Protein AF-A0A2S9F0K9-F1 (afdb_monomer)

Structure (mmCIF, N/CA/C/O backbone):
data_AF-A0A2S9F0K9-F1
#
_entry.id   AF-A0A2S9F0K9-F1
#
loop_
_atom_site.group_PDB
_atom_site.id
_atom_site.type_symbol
_atom_site.label_atom_id
_atom_site.label_alt_id
_atom_site.label_comp_id
_atom_site.label_asym_id
_atom_site.label_entity_id
_atom_site.label_seq_id
_atom_site.pdbx_PDB_ins_code
_atom_site.Cartn_x
_atom_site.Cartn_y
_atom_site.Cartn_z
_atom_site.occupancy
_atom_site.B_iso_or_equiv
_atom_site.auth_seq_id
_atom_site.auth_comp_id
_atom_site.auth_asym_id
_atom_site.auth_atom_id
_atom_site.pdbx_PDB_model_num
ATOM 1 N N . ARG A 1 1 ? 1.218 -5.899 -15.537 1.00 78.50 1 ARG A N 1
ATOM 2 C CA . ARG A 1 1 ? 0.546 -5.881 -16.867 1.00 78.50 1 ARG A CA 1
ATOM 3 C C . ARG A 1 1 ? 0.722 -4.551 -17.604 1.00 78.50 1 ARG A C 1
ATOM 5 O O . ARG A 1 1 ? 1.256 -4.587 -18.702 1.00 78.50 1 ARG A O 1
ATOM 12 N N . ARG A 1 2 ? 0.349 -3.399 -17.015 1.00 78.69 2 ARG A N 1
ATOM 13 C CA . ARG A 1 2 ? 0.550 -2.058 -17.615 1.00 78.69 2 ARG A CA 1
ATOM 14 C C . ARG A 1 2 ? 1.979 -1.833 -18.129 1.00 78.69 2 ARG A C 1
ATOM 16 O O . ARG A 1 2 ? 2.147 -1.532 -19.302 1.00 78.69 2 ARG A O 1
ATOM 23 N N . GLU A 1 3 ? 2.982 -2.055 -17.279 1.00 80.44 3 GLU A N 1
ATOM 24 C CA . GLU A 1 3 ? 4.394 -1.826 -17.635 1.00 80.44 3 GLU A CA 1
ATOM 25 C C . GLU A 1 3 ? 4.889 -2.718 -18.782 1.00 80.44 3 GLU A C 1
ATOM 27 O O . GLU A 1 3 ? 5.584 -2.248 -19.675 1.00 80.44 3 GLU A O 1
ATOM 32 N N . VAL A 1 4 ? 4.465 -3.988 -18.823 1.00 85.88 4 VAL A N 1
ATOM 33 C CA . VAL A 1 4 ? 4.770 -4.897 -19.945 1.00 85.88 4 VAL A CA 1
ATOM 34 C C . VAL A 1 4 ? 4.204 -4.345 -21.256 1.00 85.88 4 VAL A C 1
ATOM 36 O O . VAL A 1 4 ? 4.900 -4.334 -22.269 1.00 85.88 4 VAL A O 1
ATOM 39 N N . GLY A 1 5 ? 2.962 -3.846 -21.226 1.00 83.19 5 GLY A N 1
ATOM 40 C CA . GLY A 1 5 ? 2.307 -3.259 -22.397 1.00 83.19 5 GLY A CA 1
ATOM 41 C C . GLY A 1 5 ? 2.923 -1.935 -22.859 1.00 83.19 5 GLY A C 1
ATOM 42 O O . GLY A 1 5 ? 2.887 -1.642 -24.049 1.00 83.19 5 GLY A O 1
ATOM 43 N N . ALA A 1 6 ? 3.500 -1.151 -21.946 1.00 80.75 6 ALA A N 1
ATOM 44 C CA . ALA A 1 6 ? 4.135 0.126 -22.269 1.00 80.75 6 ALA A CA 1
ATOM 45 C C . ALA A 1 6 ? 5.592 -0.023 -22.747 1.00 80.75 6 ALA A C 1
ATOM 47 O O . ALA A 1 6 ? 6.029 0.745 -23.602 1.00 80.75 6 ALA A O 1
ATOM 48 N N . GLY A 1 7 ? 6.344 -0.984 -22.194 1.00 74.12 7 GLY A N 1
ATOM 49 C CA . GLY A 1 7 ? 7.803 -1.056 -22.343 1.00 74.12 7 GLY A CA 1
ATOM 50 C C . GLY A 1 7 ? 8.351 -2.176 -23.232 1.00 74.12 7 GLY A C 1
ATOM 51 O O . GLY A 1 7 ? 9.538 -2.152 -23.541 1.00 74.12 7 GLY A O 1
ATOM 52 N N . GLY A 1 8 ? 7.546 -3.173 -23.627 1.00 76.38 8 GLY A N 1
ATOM 53 C CA . GLY A 1 8 ? 7.971 -4.241 -24.552 1.00 76.38 8 GLY A CA 1
ATOM 54 C C . GLY A 1 8 ? 9.147 -5.119 -24.082 1.00 76.38 8 GLY A C 1
ATOM 55 O O . GLY A 1 8 ? 9.724 -5.848 -24.885 1.00 76.38 8 GLY A O 1
ATOM 56 N N . SER A 1 9 ? 9.525 -5.056 -22.802 1.00 88.75 9 SER A N 1
ATOM 57 C CA . SER A 1 9 ? 10.664 -5.793 -22.242 1.00 88.75 9 SER A CA 1
ATOM 58 C C . SER A 1 9 ? 10.362 -7.288 -22.096 1.00 88.75 9 SER A C 1
ATOM 60 O O . SER A 1 9 ? 9.389 -7.677 -21.44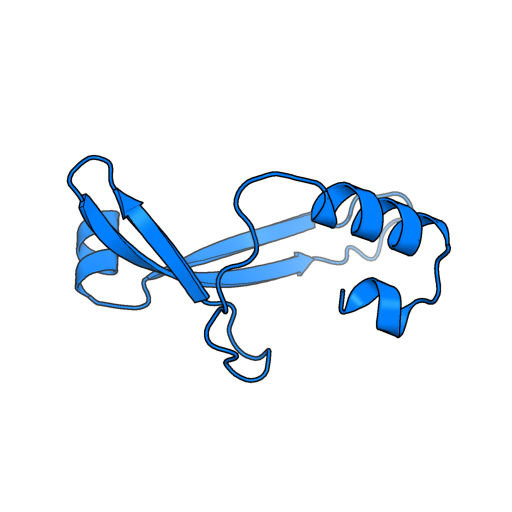5 1.00 88.75 9 SER A O 1
ATOM 62 N N . ALA A 1 10 ? 11.238 -8.130 -22.656 1.00 89.75 10 ALA A N 1
ATOM 63 C CA . ALA A 1 10 ? 11.159 -9.586 -22.525 1.00 89.75 10 ALA A CA 1
ATOM 64 C C . ALA A 1 10 ? 11.324 -10.053 -21.068 1.00 89.75 10 ALA A C 1
ATOM 66 O O . ALA A 1 10 ? 10.685 -11.016 -20.651 1.00 89.75 10 ALA A O 1
ATOM 67 N N . GLU A 1 11 ? 12.133 -9.344 -20.281 1.00 92.38 11 GLU A N 1
ATOM 68 C CA . GLU A 1 11 ? 12.328 -9.631 -18.859 1.00 92.38 11 GLU A CA 1
ATOM 69 C C . GLU A 1 11 ? 11.053 -9.342 -18.057 1.00 92.38 11 GLU A C 1
ATOM 71 O O . GLU A 1 11 ? 10.599 -10.190 -17.291 1.00 92.38 11 GLU A O 1
ATOM 76 N N . LEU A 1 12 ? 10.398 -8.200 -18.307 1.00 91.12 12 LEU A N 1
ATOM 77 C CA . LEU A 1 12 ? 9.119 -7.873 -17.665 1.00 91.12 12 LEU A CA 1
ATOM 78 C C . LEU A 1 12 ? 8.004 -8.845 -18.075 1.00 91.12 12 LEU A C 1
ATOM 80 O O . LEU A 1 12 ? 7.120 -9.141 -17.270 1.00 91.12 12 LEU A O 1
ATOM 84 N N . ALA A 1 13 ? 8.028 -9.350 -19.312 1.00 92.25 13 ALA A N 1
ATOM 85 C CA . ALA A 1 13 ? 7.096 -10.383 -19.760 1.00 92.25 13 ALA A CA 1
ATOM 86 C C . ALA A 1 13 ? 7.335 -11.724 -19.041 1.00 92.25 13 ALA A C 1
ATOM 88 O O . ALA A 1 13 ? 6.372 -12.380 -18.630 1.00 92.25 13 ALA A O 1
ATOM 89 N N . GLY A 1 14 ? 8.602 -12.103 -18.838 1.00 95.25 14 GLY A N 1
ATOM 90 C CA . GLY A 1 14 ? 8.982 -13.262 -18.029 1.00 95.25 14 GLY A CA 1
ATOM 91 C C . GLY A 1 14 ? 8.504 -13.130 -16.582 1.00 95.25 14 GLY A C 1
ATOM 92 O O . GLY A 1 14 ? 7.816 -14.019 -16.085 1.00 95.25 14 GLY A O 1
ATOM 93 N N . LEU A 1 15 ? 8.761 -11.981 -15.952 1.00 93.38 15 LEU A N 1
ATOM 94 C CA . LEU A 1 15 ? 8.321 -11.698 -14.584 1.00 93.38 15 LEU A CA 1
ATOM 95 C C . LEU A 1 15 ? 6.793 -11.706 -14.450 1.00 93.38 15 LEU A C 1
ATOM 97 O O . LEU A 1 15 ? 6.258 -12.247 -13.488 1.00 93.38 15 LEU A O 1
ATOM 101 N N . LEU A 1 16 ? 6.065 -11.137 -15.417 1.00 91.81 16 LEU A N 1
ATOM 102 C CA . LEU A 1 16 ? 4.603 -11.194 -15.406 1.00 91.81 16 LEU A CA 1
ATOM 103 C C . LEU A 1 16 ? 4.098 -12.640 -15.473 1.00 91.81 16 LEU A C 1
ATOM 105 O O . LEU A 1 16 ? 3.158 -12.981 -14.764 1.00 91.81 16 LEU A O 1
ATOM 109 N N . THR A 1 17 ? 4.731 -13.479 -16.296 1.00 93.56 17 THR A N 1
ATOM 110 C CA . THR A 1 17 ? 4.389 -14.905 -16.396 1.00 93.56 17 THR A CA 1
ATOM 111 C C . THR A 1 17 ? 4.630 -15.624 -15.069 1.00 93.56 17 THR A C 1
ATOM 113 O O . THR A 1 17 ? 3.812 -16.444 -14.657 1.00 93.56 17 THR A O 1
ATOM 116 N N . GLU A 1 18 ? 5.724 -15.298 -14.378 1.00 94.12 18 GLU A N 1
ATOM 117 C CA . GLU A 1 18 ? 6.013 -15.837 -13.051 1.00 94.12 18 GLU A CA 1
ATOM 118 C C . GLU A 1 18 ? 4.951 -15.419 -12.025 1.00 94.12 18 GLU A C 1
ATOM 120 O O . GLU A 1 18 ? 4.368 -16.284 -11.372 1.00 94.12 18 GLU A O 1
ATOM 125 N N . ILE A 1 19 ? 4.644 -14.122 -11.922 1.00 91.75 19 ILE A N 1
ATOM 126 C CA . ILE A 1 19 ? 3.639 -13.605 -10.979 1.00 91.75 19 ILE A CA 1
ATOM 127 C C . ILE A 1 19 ? 2.267 -14.242 -11.242 1.00 91.75 19 ILE A C 1
ATOM 129 O O . ILE A 1 19 ? 1.566 -14.607 -10.301 1.00 91.75 19 ILE A O 1
ATOM 133 N N . ASP A 1 20 ? 1.896 -14.425 -12.511 1.00 90.75 20 ASP A N 1
ATOM 134 C CA . ASP A 1 20 ? 0.628 -15.050 -12.900 1.00 90.75 20 ASP A CA 1
ATOM 135 C C . ASP A 1 20 ? 0.535 -16.536 -12.507 1.00 90.75 20 ASP A C 1
ATOM 137 O O . ASP A 1 20 ? -0.564 -17.091 -12.466 1.00 90.75 20 ASP A O 1
ATOM 141 N N . SER A 1 21 ? 1.663 -17.180 -12.189 1.00 92.56 21 SER A N 1
ATOM 142 C CA . SER A 1 21 ? 1.702 -18.558 -11.689 1.00 92.56 21 SER A CA 1
ATOM 143 C C . SER A 1 21 ? 1.471 -18.674 -10.177 1.00 92.56 21 SER A C 1
ATOM 145 O O . SER A 1 21 ? 1.231 -19.777 -9.677 1.00 92.56 21 SER A O 1
ATOM 147 N N . TYR A 1 22 ? 1.540 -17.564 -9.433 1.00 91.06 22 TYR A N 1
ATOM 148 C CA . TYR A 1 22 ? 1.390 -17.584 -7.983 1.00 91.06 22 TYR A CA 1
ATOM 149 C C . TYR A 1 22 ? -0.066 -17.843 -7.552 1.00 91.06 22 TYR A C 1
ATOM 151 O O . TYR A 1 22 ? -1.019 -17.392 -8.196 1.00 91.06 22 TYR A O 1
ATOM 159 N N . PRO A 1 23 ? -0.273 -18.567 -6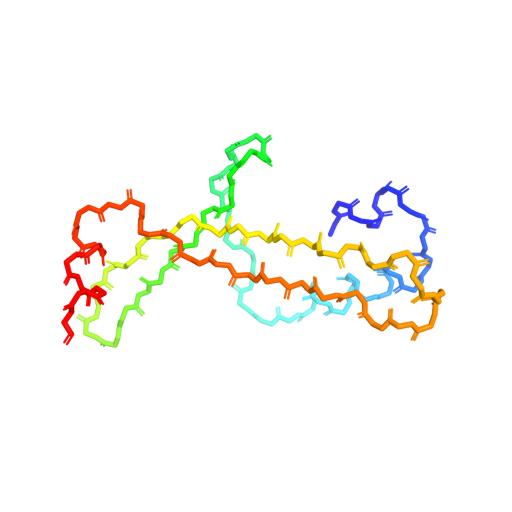.437 1.00 88.81 23 PRO A N 1
ATOM 160 C CA . PRO A 1 23 ? -1.606 -18.814 -5.902 1.00 88.81 23 PRO A CA 1
ATOM 161 C C . PRO A 1 23 ? -2.235 -17.526 -5.349 1.00 88.81 23 PRO A C 1
ATOM 163 O O . PRO A 1 23 ? -1.538 -16.603 -4.940 1.00 88.81 23 PRO A O 1
ATOM 166 N N . GLY A 1 24 ? -3.567 -17.487 -5.277 1.00 81.06 24 GLY A N 1
ATOM 167 C CA . GLY A 1 24 ? -4.328 -16.346 -4.742 1.00 81.06 24 GLY A CA 1
ATOM 168 C C . GLY A 1 24 ? -5.107 -15.566 -5.799 1.00 81.06 24 GLY A C 1
ATOM 169 O O . GLY A 1 24 ? -6.065 -14.882 -5.451 1.00 81.06 24 GLY A O 1
ATOM 170 N N . GLY A 1 25 ? -4.777 -15.755 -7.082 1.00 78.56 25 GLY A N 1
ATOM 171 C CA . GLY A 1 25 ? -5.465 -15.108 -8.197 1.00 78.56 25 GLY A CA 1
ATOM 172 C C . GLY A 1 25 ? -5.399 -13.580 -8.135 1.00 78.56 25 GLY A C 1
ATOM 173 O O . GLY A 1 25 ? -4.732 -12.990 -7.289 1.00 78.56 25 GLY A O 1
ATOM 174 N N . PHE A 1 26 ? -6.108 -12.927 -9.051 1.00 71.19 26 PHE A N 1
ATOM 175 C CA . PHE A 1 26 ? -6.292 -11.481 -9.016 1.00 71.19 26 PHE A CA 1
ATOM 176 C C . PHE A 1 26 ? -7.757 -11.195 -8.725 1.00 71.19 26 PHE A C 1
ATOM 178 O O . PHE A 1 26 ? -8.630 -11.565 -9.510 1.00 71.19 26 PHE A O 1
ATOM 185 N N . THR A 1 27 ? -8.030 -10.545 -7.598 1.00 70.25 27 THR A N 1
ATOM 186 C CA . THR A 1 27 ? -9.340 -9.938 -7.366 1.00 70.25 27 THR A CA 1
ATOM 187 C C . THR A 1 27 ? -9.449 -8.711 -8.256 1.00 70.25 27 THR A C 1
ATOM 189 O O . THR A 1 27 ? -8.513 -7.913 -8.323 1.00 70.25 27 THR A O 1
ATOM 192 N N . ASP A 1 28 ? -10.581 -8.561 -8.937 1.00 68.12 28 ASP A N 1
ATOM 193 C CA . ASP A 1 28 ? -10.854 -7.366 -9.727 1.00 68.12 28 ASP A CA 1
ATOM 194 C C . ASP A 1 28 ? -10.914 -6.166 -8.774 1.00 68.12 28 ASP A C 1
ATOM 196 O O . ASP A 1 28 ? -11.809 -6.056 -7.932 1.00 68.12 28 ASP A O 1
ATOM 200 N N . THR A 1 29 ? -9.909 -5.296 -8.842 1.00 66.31 29 THR A N 1
ATOM 201 C CA . THR A 1 29 ? -9.898 -4.060 -8.066 1.00 66.31 29 THR A CA 1
ATOM 202 C C . THR A 1 29 ? -10.757 -3.027 -8.779 1.00 66.31 29 THR A C 1
ATOM 204 O O . THR A 1 29 ? -10.791 -2.959 -10.010 1.00 66.31 29 THR A O 1
ATOM 207 N N . ALA A 1 30 ? -11.472 -2.198 -8.014 1.00 69.56 30 ALA A N 1
ATOM 208 C CA . ALA A 1 30 ? -12.245 -1.109 -8.594 1.00 69.56 30 ALA A CA 1
ATOM 209 C C . ALA A 1 30 ? -11.307 -0.196 -9.402 1.00 69.56 30 ALA A C 1
ATOM 211 O O . ALA A 1 30 ? -10.434 0.474 -8.847 1.00 69.56 30 ALA A O 1
ATOM 212 N N . ASN A 1 31 ? -11.471 -0.183 -10.726 1.00 69.56 31 ASN A N 1
ATOM 213 C CA . ASN A 1 31 ? -10.674 0.660 -11.604 1.00 69.56 31 ASN A CA 1
ATOM 214 C C . ASN A 1 31 ? -11.167 2.108 -11.495 1.00 69.56 31 ASN A C 1
ATOM 216 O O . ASN A 1 31 ? -12.101 2.520 -12.180 1.00 69.56 31 ASN A O 1
ATOM 220 N N . 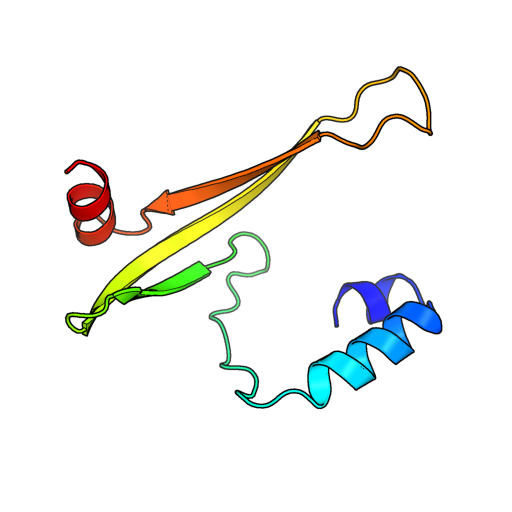LEU A 1 32 ? -10.514 2.890 -10.637 1.00 74.25 32 LEU A N 1
ATOM 221 C CA . LEU A 1 32 ? -10.790 4.317 -10.447 1.00 74.25 32 LEU A CA 1
ATOM 222 C C . LEU A 1 32 ? -10.079 5.189 -11.502 1.00 74.25 32 LEU A C 1
ATOM 224 O O . LEU A 1 32 ? -9.567 6.267 -11.202 1.00 74.25 32 LEU A O 1
ATOM 228 N N . GLY A 1 33 ? -9.987 4.698 -12.742 1.00 69.38 33 GLY A N 1
ATOM 229 C CA . GLY A 1 33 ? -9.383 5.406 -13.874 1.00 69.38 33 GLY A CA 1
ATOM 230 C C . GLY A 1 33 ? -7.874 5.631 -13.751 1.00 69.38 33 GLY A C 1
ATOM 231 O O . GLY A 1 33 ? -7.344 6.535 -14.388 1.00 69.38 33 GLY A O 1
ATOM 232 N N . GLY A 1 34 ? -7.184 4.863 -12.900 1.00 67.50 34 GLY A N 1
ATOM 233 C CA . GLY A 1 34 ? -5.762 5.065 -12.593 1.00 67.50 34 GLY A CA 1
ATOM 234 C C . GLY A 1 34 ? -5.454 6.356 -11.822 1.00 67.50 34 GLY A C 1
ATOM 235 O O . GLY A 1 34 ? -4.286 6.669 -11.621 1.00 67.50 34 GLY A O 1
ATOM 236 N N . ILE A 1 35 ? -6.483 7.095 -11.392 1.00 70.88 35 ILE A N 1
ATOM 237 C CA . ILE A 1 35 ? -6.351 8.313 -10.577 1.00 70.88 35 ILE A CA 1
ATOM 238 C C . ILE A 1 35 ? -6.115 7.942 -9.111 1.00 70.88 35 ILE A C 1
ATOM 240 O O . ILE A 1 35 ? -5.391 8.626 -8.394 1.00 70.88 35 ILE A O 1
ATOM 244 N N . ALA A 1 36 ? -6.732 6.849 -8.673 1.00 78.44 36 ALA A N 1
ATOM 245 C CA . ALA A 1 36 ? -6.655 6.347 -7.316 1.00 78.44 36 ALA A CA 1
ATOM 246 C C . ALA A 1 36 ? -6.389 4.841 -7.332 1.00 78.44 36 ALA A C 1
ATOM 248 O O . ALA A 1 36 ? -6.961 4.111 -8.146 1.00 78.44 36 ALA A O 1
ATOM 249 N N . VAL A 1 37 ? -5.541 4.383 -6.412 1.00 85.69 37 VAL A N 1
ATOM 250 C CA . VAL A 1 37 ? -5.244 2.962 -6.211 1.00 85.69 37 VAL A CA 1
ATOM 251 C C . VAL A 1 37 ? -5.864 2.536 -4.878 1.00 85.69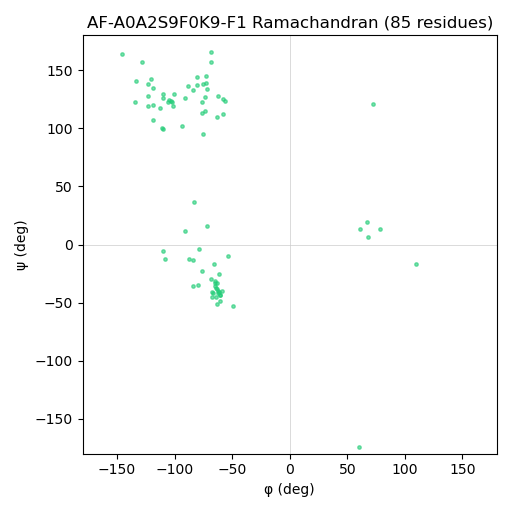 37 VAL A C 1
ATOM 253 O O . VAL A 1 37 ? -5.297 2.842 -3.827 1.00 85.69 37 VAL A O 1
ATOM 256 N N . PRO A 1 38 ? -7.050 1.899 -4.881 1.00 89.31 38 PRO A N 1
ATOM 257 C CA . PRO A 1 38 ? -7.681 1.452 -3.648 1.00 89.31 38 PRO A CA 1
ATOM 258 C C . PRO A 1 38 ? -6.940 0.241 -3.069 1.00 89.31 38 PRO A C 1
ATOM 260 O O . PRO A 1 38 ? -6.559 -0.674 -3.799 1.00 89.31 38 PRO A O 1
ATOM 263 N N . LEU A 1 39 ? -6.779 0.225 -1.747 1.00 89.56 39 LEU A N 1
ATOM 264 C CA . LEU A 1 39 ? -6.281 -0.915 -0.984 1.00 89.56 39 LEU A CA 1
ATOM 265 C C . LEU A 1 39 ? -7.315 -1.285 0.078 1.00 89.56 39 LEU A C 1
ATOM 267 O O . LEU A 1 39 ? -7.619 -0.485 0.963 1.00 89.56 39 LEU A O 1
ATOM 271 N N . GLU A 1 40 ? -7.831 -2.506 0.004 1.00 91.75 40 GLU A N 1
ATOM 272 C CA . GLU A 1 40 ? -8.742 -3.058 1.003 1.00 91.75 40 GLU A CA 1
ATOM 273 C C . GLU A 1 40 ? -8.035 -4.159 1.789 1.00 91.75 40 GLU A C 1
ATOM 275 O O . GLU A 1 40 ? -7.498 -5.105 1.214 1.00 91.75 40 GLU A O 1
ATOM 280 N N . LEU A 1 41 ? -8.033 -4.026 3.112 1.00 92.06 41 LEU A N 1
ATOM 281 C CA . LEU A 1 41 ? -7.451 -4.994 4.032 1.00 92.06 41 LEU A CA 1
ATOM 282 C C . LEU A 1 41 ? -8.532 -5.514 4.971 1.00 92.06 41 LEU A C 1
ATOM 284 O O . LEU A 1 41 ? -9.378 -4.758 5.442 1.00 92.06 41 LEU A O 1
ATOM 288 N N . LEU A 1 42 ? -8.467 -6.801 5.289 1.00 93.94 42 LEU A N 1
ATOM 289 C CA . LEU A 1 42 ? -9.226 -7.392 6.384 1.00 93.94 42 LEU A CA 1
ATOM 290 C C . LEU A 1 42 ? -8.285 -7.581 7.566 1.00 93.94 42 LEU A C 1
ATOM 292 O O . LEU A 1 42 ? -7.248 -8.236 7.452 1.00 93.94 42 LEU A O 1
ATOM 296 N N . THR A 1 43 ? -8.636 -6.994 8.704 1.00 92.69 43 THR A N 1
ATOM 297 C CA . THR A 1 43 ? -7.916 -7.227 9.955 1.00 92.69 43 THR A CA 1
ATOM 298 C C . THR A 1 43 ? -8.140 -8.659 10.449 1.00 92.69 43 THR A C 1
ATOM 300 O O . THR A 1 43 ? -9.055 -9.359 10.013 1.00 92.69 43 THR A O 1
ATOM 303 N N . THR A 1 44 ? -7.328 -9.104 11.409 1.00 93.56 44 THR A N 1
ATOM 304 C CA . THR A 1 44 ? -7.448 -10.446 12.005 1.00 93.56 44 THR A CA 1
ATOM 305 C C . THR A 1 44 ? -8.788 -10.685 12.705 1.00 93.56 44 THR A C 1
ATOM 307 O O . THR A 1 44 ? -9.234 -11.824 12.793 1.00 93.56 44 THR A O 1
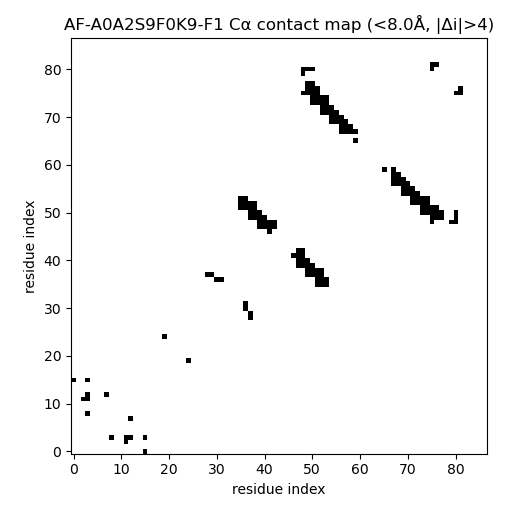ATOM 310 N N . ASP A 1 45 ? -9.455 -9.626 13.169 1.00 93.19 45 ASP A N 1
ATOM 311 C CA . ASP A 1 45 ? -10.808 -9.652 13.734 1.00 93.19 45 ASP A CA 1
ATOM 312 C C . ASP A 1 45 ? -11.918 -9.416 12.689 1.00 93.19 45 ASP A C 1
ATOM 314 O O . ASP A 1 45 ? -13.078 -9.222 13.048 1.00 93.19 45 ASP A O 1
ATOM 318 N N . GLY A 1 46 ? -11.583 -9.452 11.396 1.00 93.62 46 GLY A N 1
ATOM 319 C CA . GLY A 1 46 ? -12.542 -9.414 10.290 1.00 93.62 46 GLY A CA 1
ATOM 320 C C . GLY A 1 46 ? -13.100 -8.029 9.962 1.00 93.62 46 GLY A C 1
ATOM 321 O O . GLY A 1 46 ? -14.088 -7.930 9.234 1.00 93.62 46 GLY A O 1
ATOM 322 N N . ARG A 1 47 ? -12.500 -6.950 10.477 1.00 94.38 47 ARG A N 1
ATOM 323 C CA . ARG A 1 47 ? -12.911 -5.583 10.137 1.00 94.38 47 ARG A CA 1
ATOM 324 C C . ARG A 1 47 ? -12.247 -5.139 8.829 1.00 94.38 47 ARG A C 1
ATOM 326 O O . ARG A 1 47 ? -11.036 -5.303 8.682 1.00 94.38 47 ARG A O 1
ATOM 333 N N . PRO A 1 48 ? -13.004 -4.559 7.885 1.00 95.44 48 PRO A N 1
ATOM 334 C CA . PRO A 1 48 ? -12.419 -3.987 6.683 1.00 95.44 48 PRO A CA 1
ATOM 335 C C . PRO A 1 48 ? -11.739 -2.650 7.002 1.00 95.44 48 PRO A C 1
ATOM 337 O O . PRO A 1 48 ? -12.293 -1.819 7.723 1.00 95.44 48 PRO A O 1
ATOM 340 N N . LEU A 1 49 ? -10.565 -2.435 6.421 1.00 96.06 49 LEU A N 1
ATOM 341 C CA . LEU A 1 49 ? -9.883 -1.149 6.337 1.00 96.06 49 LEU A CA 1
ATOM 342 C C . LEU A 1 49 ? -9.719 -0.795 4.864 1.00 96.06 49 LEU A C 1
ATOM 344 O O . LEU A 1 49 ? -9.334 -1.645 4.058 1.00 96.06 49 LEU A O 1
ATOM 348 N N . ARG A 1 50 ? -10.011 0.455 4.516 1.00 95.00 50 ARG A N 1
ATOM 349 C CA . ARG A 1 50 ? -9.971 0.939 3.137 1.00 95.00 50 ARG A CA 1
ATOM 350 C C . ARG A 1 50 ? -9.032 2.121 3.029 1.00 95.00 50 ARG A C 1
ATOM 352 O O . ARG A 1 50 ? -9.179 3.105 3.754 1.00 95.00 50 ARG A O 1
ATOM 359 N N . PHE A 1 51 ? -8.106 2.044 2.087 1.00 94.56 51 PHE A N 1
ATOM 360 C CA . PHE A 1 51 ? -7.107 3.071 1.853 1.00 94.56 51 PHE A CA 1
ATOM 361 C C . PHE A 1 51 ? -7.068 3.495 0.394 1.00 94.56 51 PHE A C 1
ATOM 363 O O . PHE A 1 51 ? -7.424 2.740 -0.511 1.00 94.56 51 PHE A O 1
ATOM 370 N N . LEU A 1 52 ? -6.567 4.703 0.182 1.00 92.50 52 LEU A N 1
ATOM 371 C CA . LEU A 1 52 ? -6.029 5.155 -1.088 1.00 92.50 52 LEU A CA 1
ATOM 372 C C . LEU A 1 52 ? -4.503 5.092 -0.985 1.00 92.50 52 LEU A C 1
ATOM 374 O O . LEU A 1 52 ? -3.925 5.754 -0.119 1.00 92.50 52 LEU A O 1
ATOM 378 N N . SER A 1 53 ? -3.861 4.290 -1.835 1.00 90.19 53 SER A N 1
ATOM 379 C CA . SER A 1 53 ? -2.404 4.301 -1.974 1.00 90.19 53 SER A CA 1
ATOM 380 C C . SER A 1 53 ? -1.974 5.462 -2.870 1.00 90.19 53 SER A C 1
ATOM 382 O O . SER A 1 53 ? -2.587 5.744 -3.906 1.00 90.19 53 SER A O 1
ATOM 384 N N . MET A 1 54 ? -0.912 6.140 -2.446 1.00 88.44 54 MET A N 1
ATOM 385 C CA . MET A 1 54 ? -0.249 7.206 -3.177 1.00 88.44 54 MET A CA 1
ATOM 386 C C . MET A 1 54 ? 1.260 6.982 -3.121 1.00 88.44 54 MET A C 1
ATOM 388 O O . MET A 1 54 ? 1.846 6.961 -2.041 1.00 88.44 54 MET A O 1
ATOM 392 N N . VAL A 1 55 ? 1.895 6.883 -4.289 1.00 87.50 55 VAL A N 1
ATOM 393 C CA . VAL A 1 55 ? 3.356 6.811 -4.420 1.00 87.50 55 VAL A CA 1
ATOM 394 C C . VAL A 1 55 ? 3.871 8.157 -4.917 1.00 87.50 55 VAL A C 1
ATOM 396 O O . VAL A 1 55 ? 3.421 8.661 -5.945 1.00 87.50 55 VAL A O 1
ATOM 399 N N . THR A 1 56 ? 4.806 8.752 -4.179 1.00 85.56 56 THR A N 1
ATOM 400 C CA . THR A 1 56 ? 5.493 9.997 -4.546 1.00 85.56 56 THR A CA 1
ATOM 401 C C . THR A 1 56 ? 6.981 9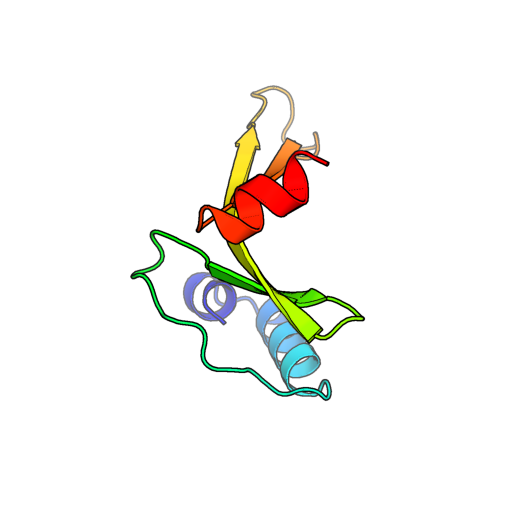.729 -4.688 1.00 85.56 56 THR A C 1
ATOM 403 O O . THR A 1 56 ? 7.633 9.349 -3.718 1.00 85.56 56 THR A O 1
ATOM 406 N N . THR A 1 57 ? 7.526 9.967 -5.877 1.00 84.38 57 THR A N 1
ATOM 407 C CA . THR A 1 57 ? 8.952 9.787 -6.167 1.00 84.38 57 THR A CA 1
ATOM 408 C C . THR A 1 57 ? 9.655 11.140 -6.209 1.00 84.38 57 THR A C 1
ATOM 410 O O . THR A 1 57 ? 9.271 12.035 -6.962 1.00 84.38 57 THR A O 1
ATOM 413 N N . PHE A 1 58 ? 10.690 11.294 -5.388 1.00 80.19 58 PHE A N 1
ATOM 414 C CA . PHE A 1 58 ? 11.554 12.465 -5.347 1.00 80.19 58 PHE A CA 1
ATOM 415 C C . PHE A 1 58 ? 12.762 12.216 -6.249 1.00 80.19 58 PHE A C 1
ATOM 417 O O . PHE A 1 58 ? 13.704 11.521 -5.870 1.00 80.19 58 PHE A O 1
ATOM 424 N N . GLY A 1 59 ? 12.741 12.807 -7.443 1.00 72.19 59 GLY A N 1
ATOM 425 C CA . GLY A 1 59 ? 13.915 12.849 -8.307 1.00 72.19 59 GLY A CA 1
ATOM 426 C C . GLY A 1 59 ? 14.931 13.850 -7.760 1.00 72.19 59 GLY A C 1
ATOM 427 O O . GLY A 1 59 ? 14.660 15.050 -7.711 1.00 72.19 59 GLY A O 1
ATOM 428 N N . THR A 1 60 ? 16.104 13.384 -7.341 1.00 59.97 60 THR A N 1
ATOM 429 C CA . THR A 1 60 ? 17.230 14.265 -7.012 1.00 59.97 60 THR A CA 1
ATOM 430 C C . THR A 1 60 ? 18.087 14.471 -8.256 1.00 59.97 60 THR A C 1
ATOM 432 O O . THR A 1 60 ? 18.549 13.507 -8.851 1.00 59.97 60 THR A O 1
ATOM 435 N N . ALA A 1 61 ? 18.343 15.724 -8.646 1.00 60.09 61 ALA A N 1
ATOM 436 C CA . ALA A 1 61 ? 19.136 16.070 -9.836 1.00 60.09 61 ALA A CA 1
ATOM 437 C C . ALA A 1 61 ? 20.656 15.795 -9.707 1.00 60.09 61 ALA A C 1
ATOM 439 O O . ALA A 1 61 ? 21.446 16.324 -10.486 1.00 60.09 61 ALA A O 1
ATOM 440 N N . LEU A 1 62 ? 21.080 14.996 -8.727 1.00 53.72 62 LEU A N 1
ATOM 441 C CA . LEU A 1 62 ? 22.471 14.605 -8.524 1.00 53.72 62 LEU A CA 1
ATOM 442 C C . LEU A 1 62 ? 22.580 13.084 -8.649 1.00 53.72 62 LEU A C 1
ATOM 444 O O . LEU A 1 62 ? 22.156 12.354 -7.764 1.00 53.72 62 LEU A O 1
ATOM 448 N N . ASP A 1 63 ? 23.175 12.676 -9.767 1.00 53.44 63 ASP A N 1
ATOM 449 C CA . ASP A 1 63 ? 23.554 11.323 -10.178 1.00 53.44 63 ASP A CA 1
ATOM 450 C C . ASP A 1 63 ? 22.449 10.336 -10.587 1.00 53.44 63 ASP A C 1
ATOM 452 O O . ASP A 1 63 ? 21.621 9.900 -9.797 1.00 53.44 63 ASP A O 1
ATOM 456 N N . LEU A 1 64 ? 22.570 9.861 -11.837 1.00 53.69 64 LEU A N 1
ATOM 457 C CA . LEU A 1 64 ? 21.848 8.723 -12.434 1.00 53.69 64 LEU A CA 1
ATOM 458 C C . LEU A 1 64 ? 21.948 7.412 -11.620 1.00 53.69 64 LEU A C 1
ATOM 460 O O . LEU A 1 64 ? 21.285 6.435 -11.955 1.00 53.69 64 LEU A O 1
ATOM 464 N N . THR A 1 65 ? 22.814 7.360 -10.606 1.00 53.97 65 THR A N 1
ATOM 465 C CA . THR A 1 65 ? 23.098 6.183 -9.773 1.00 53.97 65 THR A CA 1
ATOM 466 C C . THR A 1 65 ? 22.583 6.314 -8.337 1.00 53.97 65 THR A C 1
ATOM 468 O O . THR A 1 65 ? 22.662 5.343 -7.581 1.00 53.97 65 THR A O 1
ATOM 471 N N . ALA A 1 66 ? 22.040 7.472 -7.943 1.00 55.50 66 ALA A N 1
ATOM 472 C CA . ALA A 1 66 ? 21.355 7.622 -6.667 1.00 55.50 66 ALA A CA 1
ATOM 473 C C . ALA A 1 66 ? 19.967 6.977 -6.776 1.00 55.50 66 ALA A C 1
ATOM 475 O O . ALA A 1 66 ? 19.183 7.325 -7.656 1.00 55.50 66 ALA A O 1
ATOM 476 N N . ALA A 1 67 ? 19.671 6.009 -5.905 1.00 56.62 67 ALA A N 1
ATOM 477 C CA . ALA A 1 67 ? 18.357 5.381 -5.870 1.00 56.62 67 ALA A CA 1
ATOM 478 C C . ALA A 1 67 ? 17.283 6.463 -5.682 1.00 56.62 67 ALA A C 1
ATOM 480 O O . ALA A 1 67 ? 17.349 7.242 -4.728 1.00 56.62 67 ALA A O 1
ATOM 481 N N . GLU A 1 68 ? 16.315 6.526 -6.596 1.00 69.38 68 GLU A N 1
ATOM 482 C CA . GLU A 1 68 ? 15.195 7.455 -6.489 1.00 69.38 68 GLU A CA 1
ATOM 483 C C . GLU A 1 68 ? 14.456 7.199 -5.171 1.00 69.38 68 GLU A C 1
ATOM 485 O O . GLU A 1 68 ? 14.035 6.075 -4.881 1.00 69.38 68 GLU A O 1
ATOM 490 N N . LEU A 1 69 ? 14.300 8.236 -4.344 1.00 81.00 69 LEU A N 1
ATOM 491 C CA . LEU A 1 69 ? 13.547 8.102 -3.103 1.00 81.00 69 LEU A CA 1
ATOM 492 C C . LEU A 1 69 ? 12.060 8.096 -3.441 1.00 81.00 69 LEU A C 1
ATOM 494 O O . LEU A 1 69 ? 11.512 9.116 -3.855 1.00 81.00 69 LEU A O 1
ATOM 498 N N . SER A 1 70 ? 11.395 6.968 -3.217 1.00 86.56 70 SER A N 1
ATOM 499 C CA . SER A 1 70 ? 9.941 6.867 -3.333 1.00 86.56 70 SER A CA 1
ATOM 500 C C . SER A 1 70 ? 9.307 6.691 -1.959 1.00 86.56 70 SER A C 1
ATOM 502 O O . SER A 1 70 ? 9.720 5.835 -1.179 1.00 86.56 70 SER A O 1
ATOM 504 N N . ILE A 1 71 ? 8.303 7.516 -1.666 1.00 88.88 71 ILE A N 1
ATOM 505 C CA . ILE A 1 71 ? 7.458 7.409 -0.477 1.00 88.88 71 ILE A CA 1
ATOM 506 C C . ILE A 1 71 ? 6.106 6.863 -0.919 1.00 88.88 71 ILE A C 1
ATOM 508 O O . ILE A 1 71 ? 5.431 7.481 -1.742 1.00 88.88 71 ILE A O 1
ATOM 512 N N . GLU A 1 72 ? 5.698 5.736 -0.345 1.00 91.19 72 GLU A N 1
ATOM 513 C CA . GLU A 1 72 ? 4.330 5.239 -0.454 1.00 91.19 72 GLU A CA 1
ATOM 514 C C . GLU A 1 72 ? 3.552 5.579 0.820 1.00 91.19 72 GLU A C 1
ATOM 516 O O . GLU A 1 72 ? 4.014 5.334 1.938 1.00 91.19 72 GLU A O 1
ATOM 521 N N . ALA A 1 73 ? 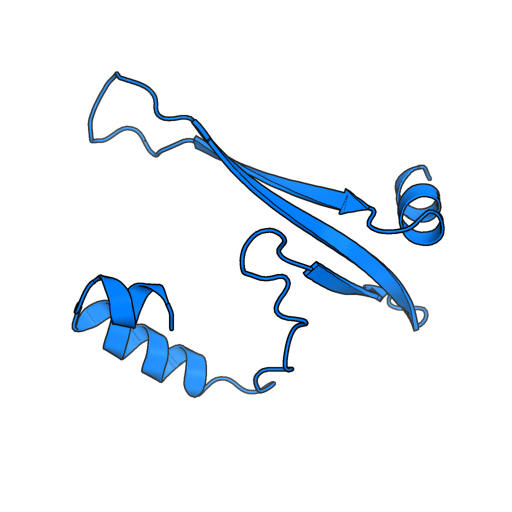2.376 6.174 0.645 1.00 92.06 73 ALA A N 1
ATOM 522 C CA . ALA A 1 73 ? 1.469 6.546 1.717 1.00 92.06 73 ALA A CA 1
ATOM 523 C C . ALA A 1 73 ? 0.099 5.889 1.510 1.00 92.06 73 ALA A C 1
ATOM 525 O O . ALA A 1 73 ? -0.439 5.886 0.403 1.00 92.06 73 ALA A O 1
ATOM 526 N N . PHE A 1 74 ? -0.488 5.394 2.601 1.00 93.88 74 PHE A N 1
ATOM 527 C CA . PHE A 1 74 ? -1.820 4.788 2.625 1.00 93.88 74 PHE A CA 1
ATOM 528 C C . PHE A 1 74 ? -2.776 5.699 3.393 1.00 93.88 74 PHE A C 1
ATOM 530 O O . PHE A 1 74 ? -2.771 5.743 4.625 1.00 93.88 74 PHE A O 1
ATOM 537 N N . LEU A 1 75 ? -3.579 6.465 2.661 1.00 94.50 75 LEU A N 1
ATOM 538 C CA . LEU A 1 75 ? -4.506 7.437 3.235 1.00 94.50 75 LEU A CA 1
ATOM 539 C C . LEU A 1 75 ? -5.848 6.759 3.538 1.00 94.50 75 LEU A C 1
ATOM 541 O O . LEU A 1 75 ? -6.330 6.010 2.688 1.00 94.50 75 LEU A O 1
ATOM 545 N N . PRO A 1 76 ? -6.481 6.998 4.701 1.00 96.19 76 PRO A N 1
ATOM 546 C CA . PRO A 1 76 ? -7.771 6.390 5.013 1.00 96.19 76 PRO A CA 1
ATOM 547 C C . PRO A 1 76 ? -8.835 6.848 4.007 1.00 96.19 76 PRO A C 1
ATOM 549 O O . PRO A 1 76 ? -9.021 8.046 3.794 1.00 96.19 76 PRO A O 1
ATOM 552 N N . ALA A 1 77 ? -9.539 5.892 3.401 1.00 94.62 77 ALA A N 1
ATOM 553 C CA . ALA A 1 77 ? -10.591 6.156 2.420 1.00 94.62 77 ALA A CA 1
ATOM 554 C C . ALA A 1 77 ? -11.973 6.374 3.066 1.00 94.62 77 ALA A C 1
ATOM 556 O O . ALA A 1 77 ? -12.899 6.829 2.397 1.00 94.62 77 ALA A O 1
ATOM 557 N N . ASP A 1 78 ? -12.123 6.054 4.357 1.00 95.25 78 ASP A N 1
ATOM 558 C CA . ASP A 1 78 ? -13.340 6.283 5.137 1.00 95.25 78 ASP A CA 1
ATOM 559 C C . ASP A 1 78 ? -13.043 6.624 6.613 1.00 95.25 78 ASP A C 1
ATOM 561 O O . ASP A 1 78 ? -11.933 6.427 7.119 1.00 95.25 78 ASP A O 1
ATOM 565 N N . GLU A 1 79 ? -14.046 7.167 7.317 1.00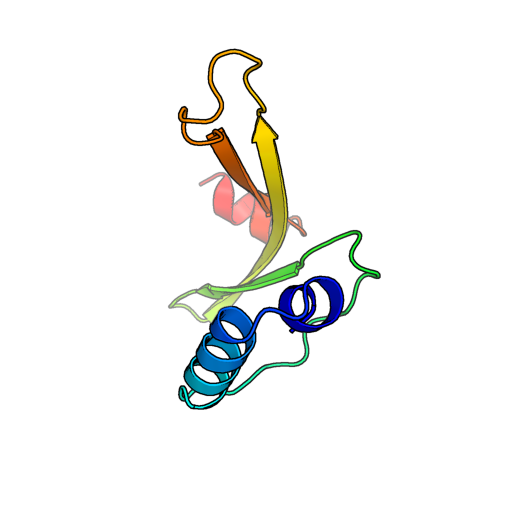 97.38 79 GLU A N 1
ATOM 566 C CA . GLU A 1 79 ? -13.903 7.601 8.718 1.00 97.38 79 GLU A CA 1
ATOM 567 C C . GLU A 1 79 ? -13.619 6.423 9.660 1.00 97.38 79 GLU A C 1
ATOM 569 O O . GLU A 1 79 ? -12.903 6.579 10.647 1.00 97.38 79 GLU A O 1
ATOM 574 N N . ALA A 1 80 ? -14.137 5.230 9.353 1.00 96.44 80 ALA A N 1
ATOM 575 C CA . ALA A 1 80 ? -13.883 4.033 10.151 1.00 96.44 80 ALA A CA 1
ATOM 576 C C . ALA A 1 80 ? -12.393 3.661 10.125 1.00 96.44 80 ALA A C 1
ATOM 578 O O . ALA A 1 80 ? -11.793 3.415 11.175 1.00 96.44 80 ALA A O 1
ATOM 579 N N . THR A 1 81 ? -11.782 3.695 8.940 1.00 96.88 81 THR A N 1
ATOM 580 C CA . THR A 1 81 ? -10.346 3.470 8.763 1.00 96.88 81 THR A CA 1
ATOM 581 C C . THR A 1 81 ? -9.532 4.595 9.407 1.00 96.88 81 THR A C 1
ATOM 583 O O . THR A 1 81 ? -8.559 4.321 10.109 1.00 96.88 81 THR A O 1
ATOM 586 N N . ALA A 1 82 ? -9.953 5.858 9.260 1.00 97.12 82 ALA A N 1
ATOM 587 C CA . ALA A 1 82 ? -9.284 6.993 9.902 1.00 97.12 82 ALA A CA 1
ATOM 588 C C . ALA A 1 82 ? -9.289 6.881 11.436 1.00 97.12 82 ALA A C 1
ATOM 590 O O . ALA A 1 82 ? -8.265 7.103 12.083 1.00 97.12 82 ALA A O 1
ATOM 591 N N . ALA A 1 83 ? -10.422 6.500 12.027 1.00 96.25 83 ALA A N 1
ATOM 592 C CA . ALA A 1 83 ? -10.539 6.269 13.461 1.00 96.25 83 ALA A CA 1
ATOM 593 C C . ALA A 1 83 ? -9.664 5.097 13.929 1.00 96.25 83 ALA A C 1
ATOM 595 O O . ALA A 1 83 ? -9.062 5.182 14.999 1.00 96.25 83 ALA A O 1
ATOM 596 N N . ALA A 1 84 ? -9.557 4.032 13.128 1.00 94.50 84 ALA A N 1
ATOM 597 C CA . ALA A 1 84 ? -8.692 2.896 13.434 1.00 94.50 84 ALA A CA 1
ATOM 598 C C . ALA A 1 84 ? -7.198 3.272 13.447 1.00 94.50 84 ALA A C 1
ATOM 600 O O . ALA A 1 84 ? -6.470 2.757 14.288 1.00 94.50 84 ALA A O 1
ATOM 601 N N . LEU A 1 85 ? -6.759 4.185 12.569 1.00 93.44 85 LEU A N 1
ATOM 602 C CA . LEU A 1 85 ? -5.368 4.661 12.505 1.00 93.44 85 LEU A CA 1
ATOM 603 C C . LEU A 1 85 ? -4.979 5.664 13.603 1.00 93.44 85 LEU A C 1
ATOM 605 O O . LEU A 1 85 ? -3.796 5.852 13.869 1.00 93.44 85 LEU A O 1
ATOM 609 N N . ARG A 1 86 ? -5.948 6.362 14.206 1.00 92.44 86 ARG A N 1
ATOM 610 C CA . ARG A 1 86 ? -5.698 7.377 15.251 1.00 92.44 86 ARG A CA 1
ATOM 611 C C . ARG A 1 86 ? -5.435 6.778 16.639 1.00 92.44 86 ARG A C 1
ATOM 613 O O . ARG A 1 86 ? -5.222 7.540 17.581 1.00 92.44 86 ARG A O 1
ATOM 620 N N . ARG A 1 87 ? -5.537 5.459 16.784 1.00 68.38 87 ARG A N 1
ATOM 621 C CA . ARG A 1 87 ? -5.452 4.746 18.059 1.00 68.38 87 ARG A CA 1
ATOM 622 C C . ARG A 1 87 ? -4.087 4.103 18.239 1.00 68.38 87 ARG A C 1
ATOM 624 O O . ARG A 1 87 ? -3.625 4.106 19.399 1.00 68.38 87 ARG A O 1
#

Solvent-accessible surface area (backbone atoms only — not comparable to full-atom values): 5597 Å² total; per-residue (Å²): 111,70,65,40,76,74,63,73,42,68,65,53,46,5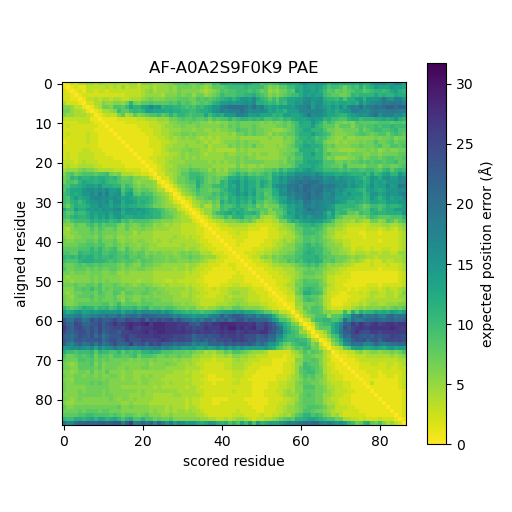1,50,49,56,54,60,71,68,48,85,85,73,80,76,89,68,81,79,52,81,83,78,49,44,74,45,80,44,71,46,98,88,68,49,78,35,41,26,37,50,47,79,48,72,51,82,63,98,65,58,99,80,55,79,69,50,66,49,77,46,75,43,59,67,43,70,71,32,43,58,62,72,74,107

Nearest PDB structures (foldseek):
  8ybr-assembly1_C  TM=3.103E-01  e=8.024E-01  Pseudomonas syringae
  3pgz-assembly1_B  TM=4.140E-01  e=1.470E+00  Bartonella henselae
  3ulp-assembly1_A  TM=4.040E-01  e=1.659E+00  Plasmodium falciparum
  7f2n-assembly1_A  TM=4.069E-01  e=3.230E+00  Klebsiella pneumoniae subsp. pneumoniae MGH 78578
  4mz9-assembly1_C  TM=3.645E-01  e=2.862E+00  Escherichia coli K-12

Secondary structure (DSSP, 8-state):
-HHHHHH--HHHHHHHHHHHTSTT-------BTTTBEEEEEE-TTS-EEEEEEEEEEE--SS-TTSPPEEEEEEEESSHHHHHHHT-

Radius of gyration: 17.08 Å; Cα contacts (8 Å, |Δi|>4): 84; chains: 1; bounding box: 38×35×43 Å

Sequence (87 aa):
RREVGAGGSAELAGLLTEIDSYPGGFTDTANLGGIAVPLELLTTDGRPLRFLSMVTTFGTALDLTAAELSIEAFLPADEATAAALRR

pLDDT: mean 83.74, std 12.5, range [53.44, 97.38]

Mean predicted aligned error: 8.0 Å

Foldseek 3Di:
DVCCVVPVDPVVVVVVVVVCPDPDHDDDDPCPVVPWDWDWDQDPVGDIWIWTKDKDWDDDPPDPPPPTDIDIDTHGPDPVNVVVVVD